Protein AF-A0A653K3G2-F1 (afdb_monomer_lite)

pLDDT: mean 78.91, std 15.38, range [35.84, 94.38]

Sequence (139 aa):
MNIENTFKANAKQSLLTKIVELQSQIANGWGECIIPESSLDYSIKTIRTLLEEYVRLGLFSQEEMDEYWIFVNQSRRILRTRHAVEKLAQEVEKNKTNISESLKSASQDVINLVSQFRYPTEKLLKVKDKEAKADAEES

Organism: NCBI:txid1776741

Structure (mmCIF, N/CA/C/O backbone):
data_AF-A0A653K3G2-F1
#
_entry.id   AF-A0A653K3G2-F1
#
loop_
_atom_site.group_PDB
_atom_site.id
_atom_site.type_symbol
_atom_site.label_atom_id
_atom_site.label_alt_id
_atom_site.label_comp_id
_atom_site.label_asym_id
_atom_site.label_entity_id
_atom_site.label_seq_id
_atom_site.pdbx_PDB_ins_code
_atom_site.Cartn_x
_atom_site.Cartn_y
_atom_site.Cartn_z
_atom_site.occupancy
_atom_site.B_iso_or_equiv
_atom_site.auth_seq_id
_atom_site.auth_comp_id
_atom_site.auth_asym_id
_atom_site.auth_atom_id
_atom_site.pdbx_PDB_model_num
ATOM 1 N N . MET A 1 1 ? 24.674 -4.356 -26.078 1.00 55.34 1 MET A N 1
ATOM 2 C CA . MET A 1 1 ? 23.445 -4.018 -25.320 1.00 55.34 1 MET A CA 1
ATOM 3 C C . MET A 1 1 ? 23.234 -2.510 -25.429 1.00 55.34 1 MET A C 1
ATOM 5 O O . MET A 1 1 ? 24.181 -1.783 -25.165 1.00 55.34 1 MET A O 1
ATOM 9 N N . ASN A 1 2 ? 22.078 -2.045 -25.914 1.00 79.31 2 ASN A N 1
ATOM 10 C CA . ASN A 1 2 ? 21.811 -0.618 -26.157 1.00 79.31 2 ASN A CA 1
ATOM 11 C C . ASN A 1 2 ? 21.713 0.149 -24.816 1.00 79.31 2 ASN A C 1
ATOM 13 O O . ASN A 1 2 ? 21.056 -0.341 -23.898 1.00 79.31 2 ASN A O 1
ATOM 17 N N . ILE A 1 3 ? 22.364 1.312 -24.686 1.00 76.56 3 ILE A N 1
ATOM 18 C CA . ILE A 1 3 ? 22.436 2.108 -23.437 1.00 76.56 3 ILE A CA 1
ATOM 19 C C . ILE A 1 3 ? 21.031 2.440 -22.911 1.00 76.56 3 ILE A C 1
ATOM 21 O O . ILE A 1 3 ? 20.778 2.345 -21.709 1.00 76.56 3 ILE A O 1
ATOM 25 N N . GLU A 1 4 ? 20.102 2.745 -23.817 1.00 78.00 4 GLU A N 1
ATOM 26 C CA . GLU A 1 4 ? 18.698 3.018 -23.499 1.00 78.00 4 GLU A CA 1
ATOM 27 C C . GLU A 1 4 ? 18.003 1.814 -22.838 1.00 78.00 4 GLU A C 1
ATOM 29 O O . GLU A 1 4 ? 17.298 1.964 -21.839 1.00 78.00 4 GLU A O 1
ATOM 34 N N . ASN A 1 5 ? 18.269 0.600 -23.328 1.00 82.06 5 ASN A N 1
ATOM 35 C CA . ASN A 1 5 ? 17.695 -0.627 -22.769 1.00 82.06 5 ASN A CA 1
ATOM 36 C C . ASN A 1 5 ? 18.245 -0.911 -21.365 1.00 82.06 5 ASN A C 1
ATOM 38 O O . ASN A 1 5 ? 17.503 -1.346 -20.486 1.00 82.06 5 ASN A O 1
ATOM 42 N N . THR A 1 6 ? 19.528 -0.624 -21.128 1.00 86.75 6 THR A N 1
ATOM 43 C CA . THR A 1 6 ? 20.145 -0.754 -19.800 1.00 86.75 6 THR A CA 1
ATOM 44 C C . THR A 1 6 ? 19.564 0.259 -18.810 1.00 86.75 6 THR A C 1
ATOM 46 O O . THR A 1 6 ? 19.282 -0.095 -17.664 1.00 86.75 6 THR A O 1
ATOM 49 N N . PHE A 1 7 ? 19.340 1.504 -19.241 1.00 87.81 7 PHE A N 1
ATOM 50 C CA . PHE A 1 7 ? 18.700 2.526 -18.411 1.00 87.81 7 PHE A CA 1
ATOM 51 C C . PHE A 1 7 ? 17.271 2.126 -18.026 1.00 87.81 7 PHE A C 1
ATOM 53 O O . PHE A 1 7 ? 16.946 2.105 -16.837 1.00 87.81 7 PHE A O 1
ATOM 60 N N . LYS A 1 8 ? 16.444 1.735 -19.006 1.00 88.75 8 LYS A N 1
ATOM 61 C CA . LYS A 1 8 ? 15.062 1.286 -18.774 1.00 88.75 8 LYS A CA 1
ATOM 62 C C . LYS A 1 8 ? 15.010 0.087 -17.822 1.00 88.75 8 LYS A C 1
ATOM 64 O O . LYS A 1 8 ? 14.228 0.090 -16.874 1.00 88.75 8 LYS A O 1
ATOM 69 N N . ALA A 1 9 ? 15.893 -0.897 -17.995 1.00 87.19 9 ALA A N 1
ATOM 70 C CA . ALA A 1 9 ? 15.978 -2.041 -17.087 1.00 87.19 9 ALA A CA 1
ATOM 71 C C . ALA A 1 9 ? 16.311 -1.622 -15.641 1.00 87.19 9 ALA A C 1
ATOM 73 O O . ALA A 1 9 ? 15.658 -2.072 -14.699 1.00 87.19 9 ALA A O 1
ATOM 74 N N . ASN A 1 10 ? 17.279 -0.721 -15.453 1.00 88.69 10 ASN A N 1
ATOM 75 C CA . ASN A 1 10 ? 17.654 -0.228 -14.125 1.00 88.69 10 ASN A CA 1
ATOM 76 C C . ASN A 1 10 ? 16.545 0.611 -13.472 1.00 88.69 10 ASN A C 1
ATOM 78 O O . ASN A 1 10 ? 16.304 0.472 -12.273 1.00 88.69 10 ASN A O 1
ATOM 82 N N . ALA A 1 11 ? 15.852 1.454 -14.242 1.00 88.44 11 ALA A N 1
ATOM 83 C CA . ALA A 1 11 ? 14.728 2.249 -13.751 1.00 88.44 11 ALA A CA 1
ATOM 84 C C . ALA A 1 11 ? 13.567 1.354 -13.288 1.00 88.44 11 ALA A C 1
ATOM 86 O O . ALA A 1 11 ? 13.054 1.527 -12.181 1.00 88.44 11 ALA A O 1
ATOM 87 N N . LYS A 1 12 ? 13.221 0.336 -14.086 1.00 87.69 12 LYS A N 1
ATOM 88 C CA . LYS A 1 12 ? 12.187 -0.652 -13.752 1.00 87.69 12 LYS A CA 1
ATOM 89 C C . LYS A 1 12 ? 12.548 -1.457 -12.499 1.00 87.69 12 LYS A C 1
ATOM 91 O O . LYS A 1 12 ? 11.710 -1.639 -11.619 1.00 87.69 12 LYS A O 1
ATOM 96 N N . GLN A 1 13 ? 13.811 -1.870 -12.377 1.00 87.38 13 GLN A N 1
ATOM 97 C CA . GLN A 1 13 ? 14.307 -2.567 -11.191 1.00 87.38 13 GLN A CA 1
ATOM 98 C C . GLN A 1 13 ? 14.244 -1.686 -9.937 1.00 87.38 13 GLN A C 1
ATOM 100 O O . GLN A 1 13 ? 13.756 -2.129 -8.904 1.00 87.38 13 GLN A O 1
ATOM 105 N N . SER A 1 14 ? 14.699 -0.433 -10.028 1.00 90.00 14 SER A N 1
ATOM 106 C CA . SER A 1 14 ? 14.663 0.528 -8.917 1.00 90.00 14 SER A CA 1
ATOM 107 C C . SER A 1 14 ? 13.235 0.766 -8.418 1.00 90.00 14 SER A C 1
ATOM 109 O O . SER A 1 14 ? 12.974 0.761 -7.214 1.00 90.00 14 SER A O 1
ATOM 111 N N . LEU A 1 15 ? 12.287 0.912 -9.347 1.00 90.50 15 LEU A N 1
ATOM 112 C CA . LEU A 1 15 ? 10.871 1.066 -9.038 1.00 90.50 15 LEU A CA 1
ATOM 113 C C . LEU A 1 15 ? 10.296 -0.178 -8.345 1.00 90.50 15 LEU A C 1
ATOM 115 O O . LEU A 1 15 ? 9.614 -0.049 -7.327 1.00 90.50 15 LEU A O 1
ATOM 119 N N . LEU A 1 16 ? 10.611 -1.375 -8.852 1.00 88.69 16 LEU A N 1
ATOM 120 C CA . LEU A 1 16 ? 10.199 -2.634 -8.235 1.00 88.69 16 LEU A CA 1
ATOM 121 C C . LEU A 1 16 ? 10.751 -2.762 -6.810 1.00 88.69 16 LEU A C 1
ATOM 123 O O . LEU A 1 16 ? 9.990 -3.082 -5.902 1.00 88.69 16 LEU A O 1
ATOM 127 N N . THR A 1 17 ? 12.031 -2.451 -6.589 1.00 88.94 17 THR A N 1
ATOM 128 C CA . THR A 1 17 ? 12.642 -2.469 -5.251 1.00 88.94 17 THR A CA 1
ATOM 129 C C . THR A 1 17 ? 11.893 -1.559 -4.282 1.00 88.94 17 THR A C 1
ATOM 131 O O . THR A 1 17 ? 11.497 -2.012 -3.211 1.00 88.94 17 THR A O 1
ATOM 134 N N . LYS A 1 18 ? 11.600 -0.313 -4.679 1.00 90.94 18 LYS A N 1
ATOM 135 C CA . LYS A 1 18 ? 10.833 0.629 -3.844 1.00 90.94 18 LYS A CA 1
ATOM 136 C C . LYS A 1 18 ? 9.435 0.109 -3.504 1.00 90.94 18 LYS A C 1
ATOM 138 O O . LYS A 1 18 ? 8.945 0.320 -2.396 1.00 90.94 18 LYS A O 1
ATOM 143 N N . ILE A 1 19 ? 8.779 -0.562 -4.450 1.00 89.94 19 ILE A N 1
ATOM 144 C CA . ILE A 1 19 ? 7.456 -1.158 -4.231 1.00 89.94 19 ILE A CA 1
ATOM 145 C C . ILE A 1 19 ? 7.543 -2.334 -3.257 1.00 89.94 19 ILE A C 1
ATOM 147 O O . ILE A 1 19 ? 6.719 -2.416 -2.351 1.00 89.94 19 ILE A O 1
ATOM 151 N N . VAL A 1 20 ? 8.546 -3.202 -3.389 1.00 87.50 20 VAL A N 1
ATOM 152 C CA . VAL A 1 20 ? 8.769 -4.327 -2.466 1.00 87.50 20 VAL A CA 1
ATOM 153 C C . VAL A 1 20 ? 9.056 -3.834 -1.049 1.00 87.50 20 VAL A C 1
ATOM 155 O O . VAL A 1 20 ? 8.464 -4.335 -0.092 1.00 87.50 20 VAL A O 1
ATOM 158 N N . GLU A 1 21 ? 9.904 -2.816 -0.902 1.00 87.12 21 GLU A N 1
ATOM 159 C CA . GLU A 1 21 ? 10.183 -2.177 0.389 1.00 87.12 21 GLU A CA 1
ATOM 160 C C . GLU A 1 21 ? 8.901 -1.628 1.026 1.00 87.12 21 GLU A C 1
ATOM 162 O O . GLU A 1 21 ? 8.615 -1.919 2.189 1.00 87.12 21 GLU A O 1
ATOM 167 N N . LEU A 1 22 ? 8.084 -0.907 0.250 1.00 87.50 22 LEU A N 1
ATOM 168 C CA . LEU A 1 22 ? 6.791 -0.401 0.706 1.00 87.50 22 LEU A CA 1
ATOM 169 C C . LEU A 1 22 ? 5.853 -1.537 1.145 1.00 87.50 22 LEU A C 1
ATOM 171 O O . LEU A 1 22 ? 5.233 -1.450 2.205 1.00 87.50 22 LEU A O 1
ATOM 175 N N . GLN A 1 23 ? 5.737 -2.604 0.350 1.00 85.25 23 GLN A N 1
ATOM 176 C CA . GLN A 1 23 ? 4.878 -3.742 0.682 1.00 85.25 23 GLN A CA 1
ATOM 177 C C . GLN A 1 23 ? 5.342 -4.444 1.965 1.00 85.25 23 GLN A C 1
ATOM 179 O O . GLN A 1 23 ? 4.510 -4.771 2.809 1.00 85.25 23 GLN A O 1
ATOM 184 N N . SER A 1 24 ? 6.654 -4.619 2.149 1.00 82.25 24 SER A N 1
ATOM 185 C CA . SER A 1 24 ? 7.245 -5.195 3.364 1.00 82.25 24 SER A CA 1
ATOM 186 C C . SER A 1 24 ? 6.954 -4.339 4.603 1.00 82.25 24 SER A C 1
ATOM 188 O O . SER A 1 24 ? 6.497 -4.851 5.628 1.00 82.25 24 SER A O 1
ATOM 190 N N . GLN A 1 25 ? 7.123 -3.017 4.498 1.00 80.44 25 GLN A N 1
ATOM 191 C CA . GLN A 1 25 ? 6.811 -2.082 5.585 1.00 80.44 25 GLN A CA 1
ATOM 192 C C . GLN A 1 25 ? 5.324 -2.113 5.971 1.00 80.44 25 GLN A C 1
ATOM 194 O O . GLN A 1 25 ? 4.988 -2.060 7.153 1.00 80.44 25 GLN A O 1
ATOM 199 N N . ILE A 1 26 ? 4.428 -2.243 4.988 1.00 79.75 26 ILE A N 1
ATOM 200 C CA . ILE A 1 26 ? 2.985 -2.365 5.227 1.00 79.75 26 ILE A CA 1
ATOM 201 C C . ILE A 1 26 ? 2.629 -3.732 5.835 1.00 79.75 26 ILE A C 1
ATOM 203 O O . ILE A 1 26 ? 1.798 -3.795 6.741 1.00 79.75 26 ILE A O 1
ATOM 207 N N . ALA A 1 27 ? 3.247 -4.823 5.370 1.00 77.00 27 ALA A N 1
ATOM 208 C CA . ALA A 1 27 ? 2.968 -6.186 5.834 1.00 77.00 27 ALA A CA 1
ATOM 209 C C . ALA A 1 27 ? 3.326 -6.397 7.314 1.00 77.00 27 ALA A C 1
ATOM 211 O O . ALA A 1 27 ? 2.559 -7.011 8.058 1.00 77.00 27 ALA A O 1
ATOM 212 N N . ASN A 1 28 ? 4.454 -5.834 7.750 1.00 72.06 28 ASN A N 1
ATOM 213 C CA . ASN A 1 28 ? 4.952 -5.949 9.124 1.00 72.06 28 ASN A CA 1
ATOM 214 C C . ASN A 1 28 ? 4.289 -4.948 10.096 1.00 72.06 28 ASN A C 1
AT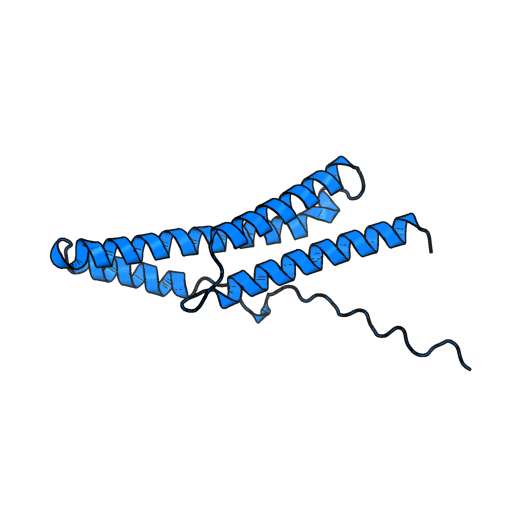OM 216 O O . ASN A 1 28 ? 4.642 -4.885 11.268 1.00 72.06 28 ASN A O 1
ATOM 220 N N . GLY A 1 29 ? 3.337 -4.138 9.621 1.00 59.59 29 GLY A N 1
ATOM 221 C CA . GLY A 1 29 ? 2.913 -2.910 10.290 1.00 59.59 29 GLY A CA 1
ATOM 222 C C . GLY A 1 29 ? 1.815 -3.002 11.359 1.00 59.59 29 GLY A C 1
ATOM 223 O O . GLY A 1 29 ? 1.403 -1.965 11.864 1.00 59.59 29 GLY A O 1
ATOM 224 N N . TRP A 1 30 ? 1.292 -4.167 11.731 1.00 56.81 30 TRP A N 1
ATOM 225 C CA . TRP A 1 30 ? 0.193 -4.230 12.708 1.00 56.81 30 TRP A CA 1
ATOM 226 C C . TRP A 1 30 ? 0.711 -4.471 14.130 1.00 56.81 30 TRP A C 1
ATOM 228 O O . TRP A 1 30 ? 1.229 -5.545 14.421 1.00 56.81 30 TRP A O 1
ATOM 238 N N . GLY A 1 31 ? 0.539 -3.482 15.012 1.00 50.12 31 GLY A N 1
ATOM 239 C CA . GLY A 1 31 ? 0.796 -3.591 16.457 1.00 50.12 31 GLY A CA 1
ATOM 240 C C . GLY A 1 31 ? 2.201 -3.188 16.922 1.00 50.12 31 GLY A C 1
ATOM 241 O O . GLY A 1 31 ? 2.328 -2.656 18.018 1.00 50.12 31 GLY A O 1
ATOM 242 N N . GLU A 1 32 ? 3.233 -3.346 16.086 1.00 45.81 32 GLU A N 1
ATOM 243 C CA . GLU A 1 32 ? 4.638 -3.041 16.449 1.00 45.81 32 GLU A CA 1
ATOM 244 C C . GLU A 1 32 ? 5.286 -1.953 15.571 1.00 45.81 32 GLU A C 1
ATOM 246 O O . GLU A 1 32 ? 6.480 -1.672 15.663 1.00 45.81 32 GLU A O 1
ATOM 251 N N . CYS A 1 33 ? 4.518 -1.329 14.677 1.00 48.53 33 CYS A N 1
ATOM 252 C CA . CYS A 1 33 ? 5.076 -0.461 13.646 1.00 48.53 33 CYS A CA 1
ATOM 253 C C . CYS A 1 33 ? 5.531 0.893 14.206 1.00 48.53 33 CYS A C 1
ATOM 255 O O . CYS A 1 33 ? 4.731 1.803 14.407 1.00 48.53 33 CYS A O 1
ATOM 257 N N . ILE A 1 34 ? 6.847 1.027 14.370 1.00 54.19 34 ILE A N 1
ATOM 258 C CA . ILE A 1 34 ? 7.564 2.271 14.691 1.00 54.19 34 ILE A CA 1
ATOM 259 C C . ILE A 1 34 ? 7.499 3.283 13.521 1.00 54.19 34 ILE A C 1
ATOM 261 O O . ILE A 1 34 ? 7.831 4.454 13.693 1.00 54.19 34 ILE A O 1
ATOM 265 N N . ILE A 1 35 ? 7.066 2.867 12.321 1.00 59.69 35 ILE A N 1
ATOM 266 C CA . ILE A 1 35 ? 7.048 3.722 11.126 1.00 59.69 35 ILE A CA 1
ATOM 267 C C . ILE A 1 35 ? 5.777 4.592 11.116 1.00 59.69 35 ILE A C 1
ATOM 269 O O . ILE A 1 35 ? 4.671 4.048 11.043 1.00 59.69 35 ILE A O 1
ATOM 273 N N . PRO A 1 36 ? 5.907 5.933 11.129 1.00 66.94 36 PRO A N 1
ATOM 274 C CA . PRO A 1 36 ? 4.760 6.833 11.071 1.00 66.94 36 PRO A CA 1
ATOM 275 C C . PRO A 1 36 ? 3.966 6.685 9.767 1.00 66.94 36 PRO A C 1
ATOM 277 O O . PRO A 1 36 ? 4.551 6.563 8.689 1.00 66.94 36 PRO A O 1
ATOM 280 N N . GLU A 1 37 ? 2.636 6.807 9.836 1.00 69.50 37 GLU A N 1
ATOM 281 C CA . GLU A 1 37 ? 1.744 6.824 8.661 1.00 69.50 37 GLU A CA 1
ATOM 282 C C . GLU A 1 37 ? 2.216 7.827 7.597 1.00 69.50 37 GLU A C 1
ATOM 284 O O . GLU A 1 37 ? 2.257 7.511 6.409 1.00 69.50 37 GLU A O 1
ATOM 289 N N . SER A 1 38 ? 2.633 9.022 8.029 1.00 75.94 38 SER A N 1
ATOM 290 C CA . SER A 1 38 ? 3.134 10.082 7.149 1.00 75.94 38 SER A CA 1
ATOM 291 C C . SER A 1 38 ? 4.339 9.643 6.315 1.00 75.94 38 SER A C 1
ATOM 293 O O . SER A 1 38 ? 4.485 10.088 5.177 1.00 75.94 38 SER A O 1
ATOM 295 N N . SER A 1 39 ? 5.172 8.741 6.842 1.00 80.81 39 SER A N 1
ATOM 296 C CA . SER A 1 39 ? 6.314 8.171 6.127 1.00 80.81 39 SER A CA 1
ATOM 297 C C . SER A 1 39 ? 5.862 7.199 5.033 1.00 80.81 39 SER A C 1
ATOM 299 O O . SER A 1 39 ? 6.344 7.278 3.904 1.00 80.81 39 SER A O 1
ATOM 301 N N . LEU A 1 40 ? 4.878 6.339 5.315 1.00 84.12 40 LEU A N 1
ATOM 302 C CA . LEU A 1 40 ? 4.340 5.396 4.327 1.00 84.12 40 LEU A CA 1
ATOM 303 C C . LEU A 1 40 ? 3.517 6.104 3.240 1.00 84.12 40 LEU A C 1
ATOM 305 O O . LEU A 1 40 ? 3.639 5.769 2.061 1.00 84.12 40 LEU A O 1
ATOM 309 N N . ASP A 1 41 ? 2.728 7.117 3.607 1.00 85.69 41 ASP A N 1
ATOM 310 C CA . ASP A 1 41 ? 2.002 7.959 2.648 1.00 85.69 41 ASP A CA 1
ATOM 311 C C . ASP A 1 41 ? 2.972 8.740 1.745 1.00 85.69 41 ASP A C 1
ATOM 313 O O . ASP A 1 41 ? 2.757 8.828 0.533 1.00 85.69 41 ASP A O 1
ATOM 317 N N . TYR A 1 42 ? 4.088 9.233 2.297 1.00 88.62 42 TYR A N 1
ATOM 318 C CA . TYR A 1 42 ? 5.162 9.846 1.514 1.00 88.62 42 TYR A 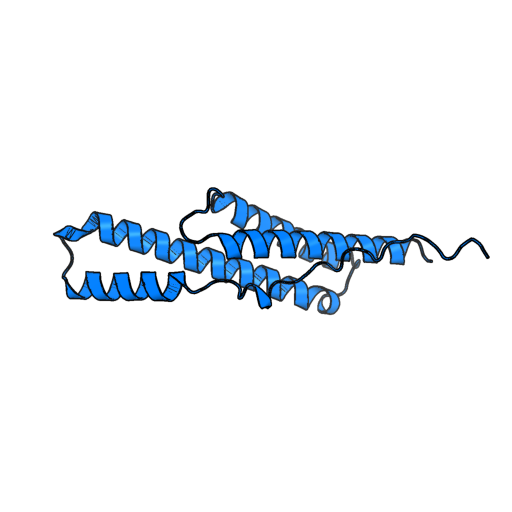CA 1
ATOM 319 C C . TYR A 1 42 ? 5.804 8.859 0.525 1.00 88.62 42 TYR A C 1
ATOM 321 O O . TYR A 1 42 ? 5.970 9.197 -0.650 1.00 88.62 42 TYR A O 1
ATOM 329 N N . SER A 1 43 ? 6.111 7.630 0.952 1.00 89.69 43 SER A N 1
ATOM 330 C CA . SER A 1 43 ? 6.649 6.580 0.073 1.00 89.69 43 SER A CA 1
ATOM 331 C C . SER A 1 43 ? 5.686 6.239 -1.069 1.00 89.69 43 SER A C 1
ATOM 333 O O . SER A 1 43 ? 6.097 6.191 -2.228 1.00 89.69 43 SER A O 1
ATOM 335 N N . ILE A 1 44 ? 4.387 6.093 -0.779 1.00 91.31 44 ILE A N 1
ATOM 336 C CA . ILE A 1 44 ? 3.341 5.876 -1.794 1.00 91.31 44 ILE A CA 1
ATOM 337 C C . ILE A 1 44 ? 3.301 7.031 -2.798 1.00 91.31 44 ILE A C 1
ATOM 339 O O . ILE A 1 44 ? 3.287 6.789 -4.006 1.00 91.31 44 ILE A O 1
ATOM 343 N N . LYS A 1 45 ? 3.288 8.282 -2.317 1.00 93.00 45 LYS A N 1
ATOM 344 C CA . LYS A 1 45 ? 3.291 9.477 -3.177 1.00 93.00 45 LYS A CA 1
ATOM 345 C C . LYS A 1 45 ? 4.529 9.526 -4.062 1.00 93.00 45 LYS A C 1
ATOM 347 O O . LYS A 1 45 ? 4.402 9.759 -5.255 1.0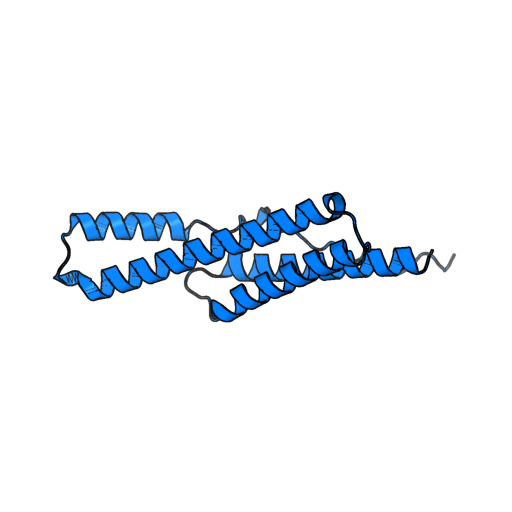0 93.00 45 LYS A O 1
ATOM 352 N N . THR A 1 46 ? 5.698 9.239 -3.500 1.00 93.50 46 THR A N 1
ATOM 353 C CA . THR A 1 46 ? 6.970 9.254 -4.231 1.00 93.50 46 THR A CA 1
ATOM 354 C C . THR A 1 46 ? 6.981 8.226 -5.361 1.00 93.50 46 THR A C 1
ATOM 356 O O . THR A 1 46 ? 7.310 8.562 -6.496 1.00 93.50 46 THR A O 1
ATOM 359 N N . ILE A 1 47 ? 6.578 6.982 -5.083 1.00 93.75 47 ILE A N 1
ATOM 360 C CA . ILE A 1 47 ? 6.508 5.921 -6.101 1.00 93.75 47 ILE A CA 1
ATOM 361 C C . ILE A 1 47 ? 5.480 6.281 -7.179 1.00 93.75 47 ILE A C 1
ATOM 363 O O . ILE A 1 47 ? 5.743 6.116 -8.367 1.00 93.75 47 ILE A O 1
ATOM 367 N N . ARG A 1 48 ? 4.328 6.822 -6.774 1.00 94.12 48 ARG A N 1
ATOM 368 C CA . ARG A 1 48 ? 3.296 7.302 -7.692 1.00 94.12 48 ARG A CA 1
ATOM 369 C C . ARG A 1 48 ? 3.815 8.400 -8.626 1.00 94.12 48 ARG A C 1
ATOM 371 O O . ARG A 1 48 ? 3.617 8.297 -9.829 1.00 94.12 48 ARG A O 1
ATOM 378 N N . THR A 1 49 ? 4.494 9.413 -8.095 1.00 94.38 49 THR A N 1
ATOM 379 C CA . THR A 1 49 ? 5.079 10.483 -8.912 1.00 94.38 49 THR A CA 1
ATOM 380 C C . THR A 1 49 ? 6.120 9.933 -9.884 1.00 94.38 49 THR A C 1
ATOM 382 O O . THR A 1 49 ? 6.141 10.340 -11.038 1.00 94.38 49 THR A O 1
ATOM 385 N N . LEU A 1 50 ? 6.941 8.963 -9.465 1.00 93.50 50 LEU A N 1
ATOM 386 C CA . LEU A 1 50 ? 7.894 8.309 -10.366 1.00 93.50 50 LEU A CA 1
ATOM 387 C C . LEU A 1 50 ? 7.196 7.582 -11.521 1.00 93.50 50 LEU A C 1
ATOM 389 O O . LEU A 1 50 ? 7.629 7.720 -12.660 1.00 93.50 50 LEU A O 1
ATOM 393 N N . LEU A 1 51 ? 6.108 6.855 -11.249 1.00 93.56 51 LEU A N 1
ATOM 394 C CA . LEU A 1 51 ? 5.303 6.201 -12.286 1.00 93.56 51 LEU A CA 1
ATOM 395 C C . LEU A 1 51 ? 4.725 7.211 -13.286 1.00 93.56 51 LEU A C 1
ATOM 397 O O . LEU A 1 51 ? 4.828 7.005 -14.493 1.00 93.56 51 LEU A O 1
ATOM 401 N N . GLU A 1 52 ? 4.146 8.307 -12.788 1.00 93.88 52 GLU A N 1
ATOM 402 C CA . GLU A 1 52 ? 3.577 9.377 -13.623 1.00 93.88 52 GLU A CA 1
ATOM 403 C C . GLU A 1 52 ? 4.656 10.011 -14.509 1.00 93.88 52 GLU A C 1
ATOM 405 O O . GLU A 1 52 ? 4.461 10.158 -15.714 1.00 93.88 52 GLU A O 1
ATOM 410 N N . GLU A 1 53 ? 5.823 10.318 -13.942 1.00 93.31 53 GLU A N 1
ATOM 411 C CA . GLU A 1 53 ? 6.943 10.913 -14.672 1.00 93.31 53 GLU A CA 1
ATOM 412 C C . GLU A 1 53 ? 7.541 9.963 -15.716 1.00 93.31 53 GLU A C 1
ATOM 414 O O . GLU A 1 53 ? 7.862 10.382 -16.826 1.00 93.31 53 GLU A O 1
ATOM 419 N N . TYR A 1 54 ? 7.653 8.675 -15.402 1.00 93.25 54 TYR A N 1
ATOM 420 C CA . TYR A 1 54 ? 8.151 7.657 -16.325 1.00 93.25 54 TYR A CA 1
ATOM 421 C C . TYR A 1 54 ? 7.266 7.503 -17.564 1.00 93.25 54 TYR A C 1
ATOM 423 O O . TYR A 1 54 ? 7.787 7.424 -18.680 1.00 93.25 54 TYR A O 1
ATOM 431 N N . VAL A 1 55 ? 5.944 7.542 -17.388 1.00 92.88 55 VAL A N 1
ATOM 432 C CA . VAL A 1 55 ? 4.996 7.553 -18.509 1.00 92.88 55 VAL A CA 1
ATOM 433 C C . VAL A 1 55 ? 5.050 8.891 -19.253 1.00 92.88 55 VAL A C 1
ATOM 435 O O . VAL A 1 55 ? 5.142 8.913 -20.479 1.00 92.88 55 VAL A O 1
ATOM 438 N N . ARG A 1 56 ? 5.063 10.021 -18.531 1.00 94.06 56 ARG A N 1
ATOM 439 C CA . ARG A 1 56 ? 5.088 11.375 -19.115 1.00 94.06 56 ARG A CA 1
ATOM 440 C C . ARG A 1 56 ? 6.310 11.617 -20.002 1.00 94.06 56 ARG A C 1
ATOM 442 O O . ARG A 1 56 ? 6.202 12.295 -21.019 1.00 94.06 56 ARG A O 1
ATOM 449 N N . LEU A 1 57 ? 7.467 11.081 -19.617 1.00 91.75 57 LEU A N 1
ATOM 450 C CA . LEU A 1 57 ? 8.716 11.186 -20.374 1.00 91.75 57 LEU A CA 1
ATOM 451 C C . LEU A 1 57 ? 8.813 10.177 -21.532 1.00 91.75 57 LEU A C 1
ATOM 453 O O . LEU A 1 57 ? 9.825 10.160 -22.228 1.00 91.75 57 LEU A O 1
ATOM 457 N N . GLY A 1 58 ? 7.799 9.328 -21.736 1.00 88.31 58 GLY A N 1
ATOM 458 C CA . GLY A 1 58 ? 7.815 8.281 -22.761 1.00 88.31 58 GLY A CA 1
ATOM 459 C C . GLY A 1 58 ? 8.853 7.185 -22.499 1.00 88.31 58 GLY A C 1
ATOM 460 O O . GLY A 1 58 ? 9.248 6.477 -23.424 1.00 88.31 58 GLY A O 1
ATOM 461 N N . LEU A 1 59 ? 9.326 7.049 -21.253 1.00 88.88 59 LEU A N 1
ATOM 462 C CA . LEU A 1 59 ? 10.296 6.017 -20.880 1.00 88.88 59 LEU A CA 1
ATOM 463 C C . LEU A 1 59 ? 9.652 4.629 -20.865 1.00 88.88 59 LEU A C 1
ATOM 465 O O . LEU A 1 59 ? 10.320 3.654 -21.204 1.00 88.88 59 LEU A O 1
ATOM 469 N N . PHE A 1 60 ? 8.373 4.563 -20.499 1.00 91.81 60 PHE A N 1
ATOM 470 C CA . PHE A 1 60 ? 7.559 3.352 -20.508 1.00 91.81 60 PHE A CA 1
ATOM 471 C C . PHE A 1 60 ? 6.130 3.688 -20.936 1.00 91.81 60 PHE A C 1
ATOM 473 O O . PHE A 1 60 ? 5.655 4.802 -20.702 1.00 91.81 60 PHE A O 1
ATOM 480 N N . SER A 1 61 ? 5.437 2.730 -21.545 1.00 90.12 61 SER A N 1
ATOM 481 C CA . SER A 1 61 ? 4.010 2.855 -21.832 1.00 90.12 61 SER A CA 1
ATOM 482 C C . SER A 1 61 ? 3.174 2.753 -20.552 1.00 90.12 61 SER A C 1
ATOM 484 O O . SER A 1 61 ? 3.634 2.280 -19.509 1.00 90.12 61 SER A O 1
ATOM 486 N N . GLN A 1 62 ? 1.912 3.179 -20.634 1.00 88.19 62 GLN A N 1
ATOM 487 C CA . GLN A 1 62 ? 0.957 2.987 -19.542 1.00 88.19 62 GLN A CA 1
ATOM 488 C C . GLN A 1 62 ? 0.798 1.495 -19.204 1.00 88.19 62 GLN A C 1
ATOM 490 O O . GLN A 1 62 ? 0.884 1.120 -18.039 1.00 88.19 62 GLN A O 1
ATOM 495 N N . GLU A 1 63 ? 0.670 0.647 -20.227 1.00 89.62 63 GLU A N 1
ATOM 496 C CA . GLU A 1 63 ? 0.517 -0.807 -20.091 1.00 89.62 63 GLU A CA 1
ATOM 497 C C . GLU A 1 63 ? 1.722 -1.448 -19.387 1.00 89.62 63 GLU A C 1
ATOM 499 O O . GLU A 1 63 ? 1.561 -2.310 -18.526 1.00 89.62 63 GLU A O 1
ATOM 504 N N . GLU A 1 64 ? 2.943 -0.986 -19.685 1.00 86.00 64 GLU A N 1
ATOM 505 C CA . GLU A 1 64 ? 4.162 -1.454 -19.012 1.00 86.00 64 GLU A CA 1
ATOM 506 C C . GLU A 1 64 ? 4.201 -1.091 -17.520 1.00 86.00 64 GLU A C 1
ATOM 508 O O . GLU A 1 64 ? 4.940 -1.720 -16.754 1.00 86.00 64 GLU A O 1
ATOM 513 N N . MET A 1 65 ? 3.439 -0.071 -17.115 1.00 89.50 65 MET A N 1
ATOM 514 C CA . MET A 1 65 ? 3.401 0.454 -15.752 1.00 89.50 65 MET A CA 1
ATOM 515 C C . MET A 1 65 ? 2.179 -0.001 -14.940 1.00 89.50 65 MET A C 1
ATOM 517 O O . MET A 1 65 ? 2.175 0.161 -13.717 1.00 89.50 65 MET A O 1
ATOM 521 N N . ASP A 1 66 ? 1.158 -0.583 -15.570 1.00 87.88 66 ASP A N 1
ATOM 522 C CA . ASP A 1 66 ? -0.121 -0.915 -14.926 1.00 87.88 66 ASP A CA 1
ATOM 523 C C . ASP A 1 66 ? 0.026 -1.863 -13.728 1.00 87.88 66 ASP A C 1
ATOM 525 O O . ASP A 1 66 ? -0.632 -1.681 -12.701 1.00 87.88 66 ASP A O 1
ATOM 529 N N . GLU A 1 67 ? 0.936 -2.834 -13.801 1.00 85.00 67 GLU A N 1
ATOM 530 C CA . GLU A 1 67 ? 1.185 -3.755 -12.687 1.00 85.00 67 GLU A CA 1
ATOM 531 C C . GLU A 1 67 ? 1.713 -3.009 -11.446 1.00 85.00 67 GLU A C 1
ATOM 533 O O . GLU A 1 67 ? 1.219 -3.188 -10.329 1.00 85.00 67 GLU A O 1
ATOM 538 N N . TYR A 1 68 ? 2.651 -2.077 -11.642 1.00 89.12 68 TYR A N 1
ATOM 539 C CA . TYR A 1 68 ? 3.176 -1.232 -10.569 1.00 89.12 68 TYR A CA 1
ATOM 540 C C . TYR A 1 68 ? 2.098 -0.319 -9.982 1.00 89.12 68 TYR A C 1
ATOM 542 O O . TYR A 1 68 ? 2.016 -0.156 -8.761 1.00 89.12 68 TYR A O 1
ATOM 550 N N . TRP A 1 69 ? 1.224 0.224 -10.832 1.00 88.81 69 TRP A N 1
ATOM 551 C CA . TRP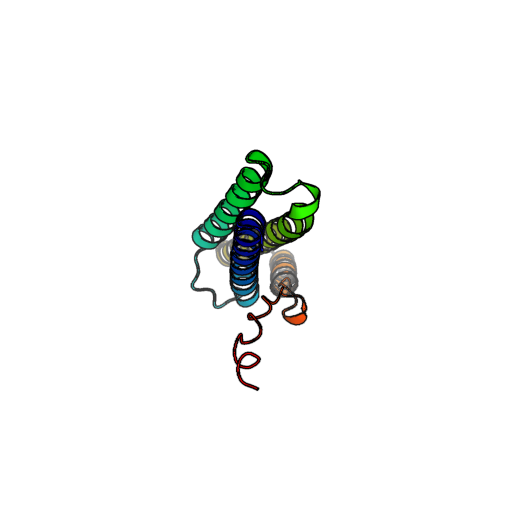 A 1 69 ? 0.067 1.002 -10.398 1.00 88.81 69 TRP A CA 1
ATOM 552 C C . TRP A 1 69 ? -0.879 0.199 -9.509 1.00 88.81 69 TRP A C 1
ATOM 554 O O . TRP A 1 69 ? -1.350 0.714 -8.487 1.00 88.81 69 TRP A O 1
ATOM 564 N N . ILE A 1 70 ? -1.144 -1.061 -9.859 1.00 88.19 70 ILE A N 1
ATOM 565 C CA . ILE A 1 70 ? -1.956 -1.969 -9.044 1.00 88.19 70 ILE A CA 1
ATOM 566 C C . ILE A 1 70 ? -1.324 -2.135 -7.659 1.00 88.19 70 ILE A C 1
ATOM 568 O O . ILE A 1 70 ? -2.022 -1.951 -6.656 1.00 88.19 70 ILE A O 1
ATOM 572 N N . PHE A 1 71 ? -0.015 -2.390 -7.575 1.00 88.38 71 PHE A N 1
ATOM 573 C CA . PHE A 1 71 ? 0.664 -2.568 -6.289 1.00 88.38 71 PHE A CA 1
ATOM 574 C C . PHE A 1 71 ? 0.617 -1.316 -5.413 1.00 88.38 71 PHE A C 1
ATOM 576 O O . PHE A 1 71 ? 0.254 -1.406 -4.241 1.00 88.38 71 PHE A O 1
ATOM 583 N N . VAL A 1 72 ? 0.903 -0.139 -5.975 1.00 88.56 72 VAL A N 1
ATOM 584 C CA . VAL A 1 72 ? 0.852 1.133 -5.234 1.00 88.56 72 VAL A CA 1
ATOM 585 C C . VAL A 1 72 ? -0.564 1.426 -4.728 1.00 88.56 72 VAL A C 1
ATOM 587 O O . VAL A 1 72 ? -0.753 1.859 -3.587 1.00 88.56 72 VAL A O 1
ATOM 590 N N . ASN A 1 73 ? -1.584 1.156 -5.546 1.00 88.31 73 ASN A N 1
ATOM 591 C CA . ASN A 1 73 ? -2.979 1.348 -5.154 1.00 88.31 73 ASN A CA 1
ATOM 592 C C . ASN A 1 73 ? -3.415 0.373 -4.053 1.00 88.31 73 ASN A C 1
ATOM 594 O O . ASN A 1 73 ? -4.142 0.775 -3.140 1.00 88.31 73 ASN A O 1
ATOM 598 N N . GLN A 1 74 ? -2.963 -0.881 -4.106 1.00 86.50 74 GLN A N 1
ATOM 599 C CA . GLN A 1 74 ? -3.181 -1.851 -3.032 1.00 86.50 74 GLN A CA 1
ATOM 600 C C . GLN A 1 74 ? -2.514 -1.390 -1.730 1.00 86.50 74 GLN A C 1
ATOM 602 O O . GLN A 1 74 ? -3.191 -1.348 -0.701 1.00 86.50 74 GLN A O 1
ATOM 607 N N . SER A 1 75 ? -1.255 -0.938 -1.789 1.00 86.81 75 SER A N 1
ATOM 608 C CA . SER A 1 75 ? -0.510 -0.428 -0.630 1.00 86.81 75 SER A CA 1
ATOM 609 C C . SER A 1 75 ? -1.271 0.707 0.046 1.00 86.81 75 SER A C 1
ATOM 611 O O . SER A 1 75 ? -1.497 0.703 1.256 1.00 86.81 75 SER A O 1
ATOM 613 N N . ARG A 1 76 ? -1.763 1.656 -0.756 1.00 87.88 76 ARG A N 1
ATOM 614 C CA . ARG A 1 76 ? -2.558 2.787 -0.272 1.00 87.88 76 ARG A CA 1
ATOM 615 C C . ARG A 1 76 ? -3.868 2.361 0.382 1.00 87.88 76 ARG A C 1
ATOM 617 O O . ARG A 1 76 ? -4.263 2.956 1.383 1.00 87.88 76 ARG A O 1
ATOM 624 N N . ARG A 1 77 ? -4.570 1.376 -0.186 1.00 86.25 77 ARG A N 1
ATOM 625 C CA . ARG A 1 77 ? -5.824 0.865 0.389 1.00 86.25 77 ARG A CA 1
ATOM 626 C C . ARG A 1 77 ? -5.573 0.228 1.751 1.00 86.25 77 ARG A C 1
ATOM 628 O O . ARG A 1 77 ? -6.246 0.605 2.701 1.00 86.25 77 ARG A O 1
ATOM 635 N N . ILE A 1 78 ? -4.574 -0.649 1.853 1.00 84.12 78 ILE A N 1
ATOM 636 C CA . ILE A 1 78 ? -4.218 -1.309 3.116 1.00 84.12 78 ILE A CA 1
ATOM 637 C C . ILE A 1 78 ? -3.838 -0.267 4.177 1.00 84.12 78 ILE A C 1
ATOM 639 O O . ILE A 1 78 ? -4.371 -0.311 5.284 1.00 84.12 78 ILE A O 1
ATOM 643 N N . LEU A 1 79 ? -2.999 0.717 3.829 1.00 83.31 79 LEU A N 1
ATOM 644 C CA . LEU A 1 79 ? -2.587 1.777 4.756 1.00 83.31 79 LEU A CA 1
ATOM 645 C C . LEU A 1 79 ? -3.780 2.589 5.287 1.00 83.31 79 LEU A C 1
ATOM 647 O O . LEU A 1 79 ? -3.894 2.822 6.487 1.00 83.31 79 LEU A O 1
ATOM 651 N N . ARG A 1 80 ? -4.704 2.992 4.407 1.00 84.06 80 ARG A N 1
ATOM 652 C CA . ARG A 1 80 ? -5.904 3.752 4.803 1.00 84.06 80 ARG A CA 1
ATOM 653 C C . ARG A 1 80 ? -6.843 2.947 5.687 1.00 84.06 80 ARG A C 1
ATOM 655 O O . ARG A 1 80 ? -7.395 3.488 6.640 1.00 84.06 80 ARG A O 1
ATOM 662 N N . THR A 1 81 ? -7.034 1.675 5.355 1.00 84.19 81 THR A N 1
ATOM 663 C CA . THR A 1 81 ? -7.856 0.759 6.144 1.00 84.19 81 THR A CA 1
ATOM 664 C C . THR A 1 81 ? -7.270 0.578 7.542 1.00 84.19 81 THR A C 1
ATOM 666 O O . THR A 1 81 ? -8.008 0.674 8.518 1.00 84.19 81 THR A O 1
ATOM 669 N N . ARG A 1 82 ? -5.946 0.419 7.652 1.00 80.19 82 ARG A N 1
ATOM 670 C CA . ARG A 1 82 ? -5.243 0.384 8.939 1.00 80.19 82 ARG A CA 1
ATOM 671 C C . ARG A 1 82 ? -5.495 1.655 9.756 1.00 80.19 82 ARG A C 1
ATOM 673 O O . ARG A 1 82 ? -5.926 1.559 10.899 1.00 80.19 82 ARG A O 1
ATOM 680 N N . HIS A 1 83 ? -5.310 2.831 9.158 1.00 80.19 83 HIS A N 1
ATOM 681 C CA . HIS A 1 83 ? -5.530 4.109 9.848 1.00 80.19 83 HIS A CA 1
ATOM 682 C C . HIS A 1 83 ? -6.960 4.279 10.368 1.00 80.19 83 HIS A C 1
ATOM 684 O O . HIS A 1 83 ? -7.184 4.714 11.496 1.00 80.19 83 HIS A O 1
ATOM 690 N N . ALA A 1 84 ? -7.952 3.923 9.550 1.00 82.25 84 ALA A N 1
ATOM 691 C CA . ALA A 1 84 ? -9.352 3.997 9.954 1.00 82.25 84 ALA A CA 1
ATOM 692 C C . ALA A 1 84 ? -9.631 3.136 11.198 1.00 82.25 84 ALA A C 1
ATOM 694 O O . ALA A 1 84 ? -10.393 3.544 12.072 1.00 82.25 84 ALA A O 1
ATOM 695 N N . VAL A 1 85 ? -8.977 1.978 11.303 1.00 82.69 85 VAL A N 1
ATOM 696 C CA . VAL A 1 85 ? -9.119 1.068 12.443 1.00 82.69 85 VAL A CA 1
ATOM 697 C C . VAL A 1 85 ? -8.349 1.533 13.669 1.00 82.69 85 VAL A C 1
ATOM 699 O O . VAL A 1 85 ? -8.879 1.436 14.771 1.00 82.69 85 VAL A O 1
ATOM 702 N N . GLU A 1 86 ? -7.150 2.093 13.507 1.00 80.31 86 GLU A N 1
ATOM 703 C CA . GLU A 1 86 ? -6.416 2.717 14.616 1.00 80.31 86 GLU A CA 1
ATOM 704 C C . GLU A 1 86 ? -7.228 3.868 15.231 1.00 80.31 86 GLU A C 1
ATOM 706 O O . GLU A 1 86 ? -7.346 3.960 16.454 1.00 80.31 86 GLU A O 1
ATOM 711 N N . LYS A 1 87 ? -7.873 4.692 14.396 1.00 84.56 87 LYS A N 1
ATOM 712 C CA . LYS A 1 87 ? -8.806 5.732 14.857 1.00 84.56 87 LYS A CA 1
ATOM 713 C C . LYS A 1 87 ? -10.018 5.153 15.575 1.00 84.56 87 LYS A C 1
ATOM 715 O O . LYS A 1 87 ? -10.349 5.626 16.658 1.00 84.56 87 LYS A O 1
ATOM 720 N N . LEU A 1 88 ? -10.646 4.118 15.014 1.00 85.69 88 LEU A N 1
ATOM 721 C CA . LEU A 1 88 ? -11.776 3.444 15.657 1.00 85.69 88 LEU A CA 1
ATOM 722 C C . LEU A 1 88 ? -11.382 2.893 17.034 1.00 85.69 88 LEU A C 1
ATOM 724 O O . LEU A 1 88 ? -12.104 3.099 18.003 1.00 85.69 88 LEU A O 1
ATOM 728 N N . ALA A 1 89 ? -10.219 2.248 17.148 1.00 85.00 89 ALA A N 1
ATOM 729 C CA . ALA A 1 89 ? -9.714 1.729 18.416 1.00 85.00 89 ALA A CA 1
ATOM 730 C C . ALA A 1 89 ? -9.501 2.846 19.452 1.00 85.00 89 ALA A C 1
ATOM 732 O O . ALA A 1 89 ? -9.929 2.717 20.599 1.00 85.00 89 ALA A O 1
ATOM 733 N N . GLN A 1 90 ? -8.905 3.972 19.043 1.00 86.12 90 GLN A N 1
ATOM 734 C CA . GLN A 1 90 ? -8.738 5.147 19.905 1.00 86.12 90 GLN A CA 1
ATOM 735 C C . GLN A 1 90 ? -10.084 5.734 20.351 1.00 86.12 90 GLN A C 1
ATOM 737 O O . GLN A 1 90 ? -10.236 6.118 21.510 1.00 86.12 90 GLN A O 1
ATOM 742 N N . GLU A 1 91 ? -11.069 5.804 19.455 1.00 86.81 91 GLU A N 1
ATOM 743 C CA . GLU A 1 91 ? -12.407 6.313 19.765 1.00 86.81 91 GLU A CA 1
ATOM 744 C C . GLU A 1 91 ? -13.180 5.394 20.714 1.00 86.81 91 GLU A C 1
ATOM 746 O O . GLU A 1 91 ? -13.828 5.890 21.640 1.00 86.81 91 GLU A O 1
ATOM 751 N N . VAL A 1 92 ? -13.089 4.075 20.527 1.00 87.12 92 VAL A N 1
ATOM 752 C CA . VAL A 1 92 ? -13.683 3.076 21.427 1.00 87.12 92 VAL A CA 1
ATOM 753 C C . VAL A 1 92 ? -13.074 3.194 22.819 1.00 87.12 92 VAL A C 1
ATOM 755 O O . VAL A 1 92 ? -13.815 3.281 23.795 1.00 87.12 92 VAL A O 1
ATOM 758 N N . GLU A 1 93 ? -11.745 3.275 22.919 1.00 86.25 93 GLU A N 1
ATOM 759 C CA . GLU A 1 93 ? -11.054 3.411 24.204 1.00 86.25 93 GLU A CA 1
ATOM 760 C C . GLU A 1 93 ? -11.406 4.735 24.897 1.00 86.25 93 GLU A C 1
ATOM 762 O O . GLU A 1 93 ? -11.742 4.755 26.084 1.00 86.25 93 GLU A O 1
ATOM 767 N N . LYS A 1 94 ? -11.424 5.844 24.145 1.00 90.88 94 LYS A N 1
ATOM 768 C CA . LYS A 1 94 ? -11.799 7.171 24.653 1.00 90.88 94 LYS A CA 1
ATOM 769 C C . LYS A 1 94 ? -13.232 7.208 25.190 1.00 90.88 94 LYS A C 1
ATOM 771 O O . LYS A 1 94 ? -13.499 7.920 26.155 1.00 90.88 94 LYS A O 1
ATOM 776 N N . ASN A 1 95 ? -14.151 6.464 24.574 1.00 88.50 95 ASN A N 1
ATOM 777 C CA . ASN A 1 95 ? -15.573 6.479 24.916 1.00 88.50 95 ASN A CA 1
ATOM 778 C C . ASN A 1 95 ? -16.045 5.217 25.649 1.00 88.50 95 ASN A C 1
ATOM 780 O O . ASN A 1 95 ? -17.251 5.028 25.791 1.00 88.50 95 ASN A O 1
ATOM 784 N N . LYS A 1 96 ? -15.138 4.367 26.146 1.00 85.62 96 LYS A N 1
ATOM 785 C CA . LYS A 1 96 ? -15.454 3.037 26.700 1.00 85.62 96 LYS A CA 1
ATOM 786 C C . LYS A 1 96 ? -16.488 3.018 27.832 1.00 85.62 96 LYS A C 1
ATOM 788 O O . LYS A 1 96 ? -17.084 1.979 28.098 1.00 85.62 96 LYS A O 1
ATOM 793 N N . THR A 1 97 ? -16.722 4.139 28.509 1.00 88.62 97 THR A N 1
ATOM 794 C CA . THR A 1 97 ? -17.750 4.273 29.556 1.00 88.62 97 THR A CA 1
ATOM 795 C C . THR A 1 97 ? -19.099 4.768 29.032 1.00 88.62 97 THR A C 1
ATOM 797 O O . THR A 1 97 ? -20.101 4.624 29.721 1.00 88.62 97 THR A O 1
ATOM 800 N N . ASN A 1 98 ? -19.130 5.346 27.828 1.00 89.12 98 ASN A N 1
ATOM 801 C CA . ASN A 1 98 ? -20.260 6.104 27.280 1.00 89.12 98 ASN A CA 1
ATOM 802 C C . ASN A 1 98 ? -20.946 5.404 26.097 1.00 89.12 98 ASN A C 1
ATOM 804 O O . ASN A 1 98 ? -21.977 5.876 25.622 1.00 89.12 98 ASN A O 1
ATOM 808 N N . ILE A 1 99 ? -20.379 4.302 25.603 1.00 88.19 99 ILE A N 1
ATOM 809 C CA . ILE A 1 99 ? -20.954 3.496 24.522 1.00 88.19 99 ILE A CA 1
ATOM 810 C C . ILE A 1 99 ? -21.539 2.187 25.052 1.00 88.19 99 ILE A C 1
ATOM 812 O O . ILE A 1 99 ? -21.051 1.620 26.032 1.00 88.19 99 ILE A O 1
ATOM 816 N N . SER A 1 100 ? -22.590 1.704 24.389 1.00 91.12 100 SER A N 1
ATOM 817 C CA . SER A 1 100 ? -23.241 0.443 24.740 1.00 91.12 100 SER A CA 1
ATOM 818 C C . SER A 1 100 ? -22.311 -0.752 24.528 1.00 91.12 100 SER A C 1
ATOM 820 O O . SER A 1 100 ? -21.440 -0.743 23.656 1.00 91.12 100 SER A O 1
ATOM 822 N N . GLU A 1 101 ? -22.524 -1.816 25.301 1.00 88.56 101 GLU A N 1
ATOM 823 C CA . GLU A 1 101 ? -21.696 -3.025 25.232 1.00 88.56 101 GLU A CA 1
ATOM 824 C C . GLU A 1 101 ? -21.756 -3.696 23.849 1.00 88.56 101 GLU A C 1
ATOM 826 O O . GLU A 1 101 ? -20.741 -4.144 23.320 1.00 88.56 101 GLU A O 1
ATOM 831 N N . SER A 1 102 ? -22.922 -3.653 23.193 1.00 89.12 102 SER A N 1
ATOM 832 C CA . SER A 1 102 ? -23.089 -4.098 21.804 1.00 89.12 102 SER A CA 1
ATOM 833 C C . SER A 1 102 ? -22.192 -3.339 20.824 1.00 89.12 102 SER A C 1
ATOM 835 O O . SER A 1 102 ? -21.644 -3.939 19.904 1.00 89.12 102 SER A O 1
ATOM 837 N N . LEU A 1 103 ? -22.032 -2.022 21.009 1.00 88.06 103 LEU A N 1
ATOM 838 C CA . LEU A 1 103 ? -21.211 -1.203 20.118 1.00 88.06 103 LEU A CA 1
ATOM 839 C C . LEU A 1 103 ? -19.719 -1.451 20.362 1.00 88.06 103 LEU A C 1
ATOM 841 O O . LEU A 1 103 ? -18.950 -1.488 19.401 1.00 88.06 103 LEU A O 1
ATOM 845 N N . LYS A 1 104 ? -19.315 -1.679 21.620 1.00 87.06 104 LYS A N 1
ATOM 846 C CA . LYS A 1 104 ? -17.945 -2.104 21.952 1.00 87.06 104 LYS A CA 1
ATOM 847 C C . LYS A 1 104 ? -17.604 -3.424 21.281 1.00 87.06 104 LYS A C 1
ATOM 849 O O . LYS A 1 104 ? -16.584 -3.496 20.606 1.00 87.06 104 LYS A O 1
ATOM 854 N N . SER A 1 105 ? -18.477 -4.425 21.422 1.00 89.44 105 SER A N 1
ATOM 855 C CA . SER A 1 105 ? -18.277 -5.749 20.824 1.00 89.44 105 SER A CA 1
ATOM 856 C C . SER A 1 105 ? -18.150 -5.652 19.306 1.00 89.44 105 SER A C 1
ATOM 858 O O . SER A 1 105 ? -17.147 -6.088 18.756 1.00 89.44 105 SER A O 1
ATOM 860 N N . ALA A 1 106 ? -19.097 -4.987 18.634 1.00 88.25 106 ALA A N 1
ATOM 861 C CA . ALA A 1 106 ? -19.055 -4.828 17.181 1.00 88.25 106 ALA A CA 1
ATOM 862 C C . ALA A 1 106 ? -17.803 -4.068 16.703 1.00 88.25 106 ALA A C 1
ATOM 864 O O . ALA A 1 106 ? -17.199 -4.430 15.695 1.00 88.25 106 ALA A O 1
ATOM 865 N N . SER A 1 107 ? -17.381 -3.031 17.432 1.00 87.44 107 SER A N 1
ATOM 866 C CA . SER A 1 107 ? -16.161 -2.289 17.095 1.00 87.44 107 SER A CA 1
ATOM 867 C C . SER A 1 107 ? -14.910 -3.144 17.291 1.00 87.44 107 SER A C 1
ATOM 869 O O . SER A 1 107 ? -14.014 -3.106 16.451 1.00 87.44 107 SER A O 1
ATOM 871 N N . GLN A 1 108 ? -14.858 -3.953 18.353 1.00 85.25 108 GLN A N 1
ATOM 872 C CA . GLN A 1 108 ? -13.753 -4.877 18.596 1.00 85.25 108 GLN A CA 1
ATOM 873 C C . GLN A 1 108 ? -13.694 -5.983 17.536 1.00 85.25 108 GLN A C 1
ATOM 875 O O . GLN A 1 108 ? -12.603 -6.328 17.087 1.00 85.25 108 GLN A O 1
ATOM 880 N N . ASP A 1 109 ? -14.841 -6.483 17.073 1.00 87.44 109 ASP A N 1
ATOM 881 C CA . ASP A 1 109 ? -14.916 -7.450 15.974 1.00 87.44 109 ASP A CA 1
ATOM 882 C C . ASP A 1 109 ? -14.364 -6.859 14.672 1.00 87.44 109 ASP A C 1
ATOM 884 O O . ASP A 1 109 ? -13.552 -7.494 13.996 1.00 87.44 109 ASP A O 1
ATOM 888 N N . VAL A 1 110 ? -14.731 -5.613 14.347 1.00 85.69 110 VAL A N 1
ATOM 889 C CA . VAL A 1 110 ? -14.179 -4.888 13.190 1.00 85.69 110 VAL A CA 1
ATOM 890 C C . VAL A 1 110 ? -12.669 -4.697 13.333 1.00 85.69 110 VAL A C 1
ATOM 892 O O . VAL A 1 110 ? -11.931 -4.980 12.389 1.00 85.69 110 VAL A O 1
ATOM 895 N N . ILE A 1 111 ? -12.191 -4.264 14.504 1.00 82.94 111 ILE A N 1
ATOM 896 C CA . ILE A 1 111 ? -10.755 -4.103 14.773 1.00 82.94 111 ILE A CA 1
ATOM 897 C C . ILE A 1 111 ? -10.030 -5.436 14.566 1.00 82.94 111 ILE A C 1
ATOM 899 O O . ILE A 1 111 ? -9.040 -5.481 13.838 1.00 82.94 111 ILE A O 1
ATOM 903 N N . ASN A 1 112 ? -10.536 -6.529 15.138 1.00 82.56 112 ASN A N 1
ATOM 904 C CA . ASN A 1 112 ? -9.926 -7.854 15.044 1.00 82.56 112 ASN A CA 1
ATOM 905 C C . ASN A 1 112 ? -9.887 -8.371 13.600 1.00 82.56 112 ASN A C 1
ATOM 907 O O . ASN A 1 112 ? -8.846 -8.847 13.145 1.00 82.56 112 ASN A O 1
ATOM 911 N N . LEU A 1 113 ? -10.995 -8.243 12.865 1.00 81.31 113 LEU A N 1
ATOM 912 C CA . LEU A 1 113 ? -11.112 -8.704 11.482 1.00 81.31 113 LEU A CA 1
ATOM 913 C C . LEU A 1 113 ? -10.175 -7.930 10.551 1.00 81.31 113 LEU A C 1
ATOM 915 O O . LEU A 1 113 ? -9.486 -8.509 9.713 1.00 81.31 113 LEU A O 1
ATOM 919 N N . VAL A 1 114 ? -10.100 -6.612 10.720 1.00 76.12 114 VAL A N 1
ATOM 920 C CA . VAL A 1 114 ? -9.247 -5.771 9.880 1.00 76.12 114 VAL A CA 1
ATOM 921 C C . VAL A 1 114 ? -7.777 -5.856 10.295 1.00 76.12 114 VAL A C 1
ATOM 923 O O . VAL A 1 114 ? -6.912 -5.724 9.436 1.00 76.12 114 VAL A O 1
ATOM 926 N N . SER A 1 115 ? -7.465 -6.196 11.550 1.00 68.19 115 SER A N 1
ATOM 927 C CA . SER A 1 115 ? -6.083 -6.464 11.996 1.00 68.19 115 SER A CA 1
ATOM 928 C C . SER A 1 115 ? -5.411 -7.638 11.283 1.00 68.19 115 SER A C 1
ATOM 930 O O . SER A 1 115 ? -4.178 -7.767 11.272 1.00 68.19 115 SER A O 1
ATOM 932 N N . GLN A 1 116 ? -6.224 -8.483 10.652 1.00 69.06 116 GLN A N 1
ATOM 933 C CA . GLN A 1 116 ? -5.799 -9.584 9.794 1.00 69.06 116 GLN A CA 1
ATOM 934 C C . GLN A 1 116 ? -5.642 -9.153 8.324 1.00 69.06 116 GLN A C 1
ATOM 936 O O . GLN A 1 116 ? -5.045 -9.882 7.533 1.00 69.06 116 GLN A O 1
ATOM 941 N N . PHE A 1 117 ? -6.120 -7.962 7.944 1.00 70.25 117 PHE A N 1
ATOM 942 C CA . PHE A 1 117 ? -5.985 -7.406 6.599 1.00 70.25 117 PHE A CA 1
ATOM 943 C C . PHE A 1 117 ? -4.559 -6.891 6.376 1.00 70.25 117 PHE A C 1
ATOM 945 O O . PHE A 1 117 ? -4.208 -5.739 6.647 1.00 70.25 117 PHE A O 1
ATOM 952 N N . ARG A 1 118 ? -3.711 -7.792 5.890 1.00 67.81 118 ARG A N 1
ATOM 953 C CA . ARG A 1 118 ? -2.304 -7.548 5.566 1.00 67.81 118 ARG A CA 1
ATOM 954 C C . ARG A 1 118 ? -2.035 -7.999 4.138 1.00 67.81 118 ARG A C 1
ATOM 956 O O . ARG A 1 118 ? -2.82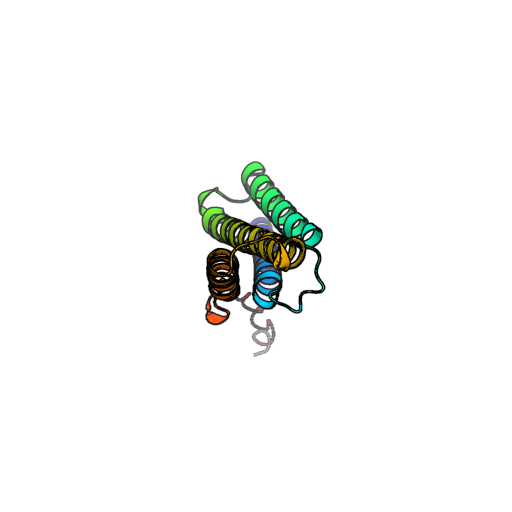7 -8.736 3.549 1.00 67.81 118 ARG A O 1
ATOM 963 N N . TYR A 1 119 ? -0.890 -7.602 3.590 1.00 65.50 119 TYR A N 1
ATOM 964 C CA . TYR A 1 119 ? -0.343 -8.361 2.472 1.00 65.50 119 TYR A CA 1
ATOM 965 C C . TYR A 1 119 ? -0.158 -9.814 2.919 1.00 65.50 119 TYR A C 1
ATOM 967 O O . TYR A 1 119 ? 0.470 -10.036 3.956 1.00 65.50 119 TYR A O 1
ATOM 975 N N . PRO A 1 120 ? -0.661 -10.810 2.171 1.00 64.75 120 PRO A N 1
ATOM 976 C CA . PRO A 1 120 ? -0.233 -12.181 2.383 1.00 64.75 120 PRO A CA 1
ATOM 977 C C . PRO A 1 120 ? 1.270 -12.207 2.128 1.00 64.75 120 PRO A C 1
ATOM 979 O O . PRO A 1 120 ? 1.703 -11.864 1.028 1.00 64.75 120 PRO A O 1
ATOM 982 N N . THR A 1 121 ? 2.067 -12.565 3.131 1.00 64.31 121 THR A N 1
ATOM 983 C CA . THR A 1 121 ? 3.536 -12.509 3.061 1.00 64.31 121 THR A CA 1
ATOM 984 C C . THR A 1 121 ? 4.077 -13.331 1.885 1.00 64.31 121 THR A C 1
ATOM 986 O O . THR A 1 121 ? 5.069 -12.972 1.260 1.00 64.31 121 THR A O 1
ATOM 989 N N . GLU A 1 122 ? 3.356 -14.392 1.518 1.00 60.16 122 GLU A N 1
ATOM 990 C CA . GLU A 1 122 ? 3.618 -15.266 0.369 1.00 60.16 122 GLU A CA 1
ATOM 991 C C . GLU A 1 122 ? 3.346 -14.614 -0.998 1.00 60.16 122 GLU A C 1
ATOM 993 O O . GLU A 1 122 ? 3.891 -15.056 -2.006 1.00 60.16 122 GLU A O 1
ATOM 998 N N . LYS A 1 123 ? 2.519 -13.561 -1.046 1.00 61.62 123 LYS A N 1
ATOM 999 C CA . LYS A 1 123 ? 2.174 -12.800 -2.261 1.00 61.62 123 LYS A CA 1
ATOM 1000 C C . LYS A 1 123 ? 2.951 -11.488 -2.386 1.00 61.62 123 LYS A C 1
ATOM 1002 O O . LYS A 1 123 ? 2.660 -10.702 -3.286 1.00 61.62 123 LYS A O 1
ATOM 1007 N N . LEU A 1 124 ? 3.900 -11.227 -1.484 1.00 63.81 124 LEU A N 1
ATOM 1008 C CA . LEU A 1 124 ? 4.799 -10.087 -1.620 1.00 63.81 124 LEU A CA 1
ATOM 1009 C C . LEU A 1 124 ? 5.633 -10.256 -2.885 1.00 63.81 124 LEU A C 1
ATOM 1011 O O . LEU A 1 124 ? 6.171 -11.336 -3.150 1.00 63.81 124 LEU A O 1
ATOM 1015 N N . LEU A 1 125 ? 5.754 -9.177 -3.654 1.00 72.44 125 LEU A N 1
ATOM 1016 C CA . LEU A 1 125 ? 6.692 -9.158 -4.761 1.00 72.44 125 LEU A CA 1
ATOM 1017 C C . LEU A 1 125 ? 8.093 -9.428 -4.213 1.00 72.44 125 LEU A C 1
ATOM 1019 O O . LEU A 1 125 ? 8.513 -8.853 -3.210 1.00 72.44 125 LEU A O 1
ATOM 1023 N N . LYS A 1 126 ? 8.825 -10.309 -4.886 1.00 68.38 126 LYS A N 1
ATOM 1024 C CA . LYS A 1 126 ? 10.242 -10.522 -4.617 1.00 68.38 126 LYS A CA 1
ATOM 1025 C C . LYS A 1 126 ? 11.018 -9.844 -5.724 1.00 68.38 126 LYS A C 1
ATOM 1027 O O . LYS A 1 126 ? 10.795 -10.117 -6.904 1.00 68.38 126 LYS A O 1
ATOM 1032 N N . VAL A 1 127 ? 11.940 -8.970 -5.344 1.00 63.28 127 VAL A N 1
ATOM 1033 C CA . VAL A 1 127 ? 12.991 -8.564 -6.267 1.00 63.28 127 VAL A CA 1
ATOM 1034 C C . VAL A 1 127 ? 13.808 -9.828 -6.522 1.00 63.28 127 VAL A C 1
ATOM 1036 O O . VAL A 1 127 ? 14.316 -10.418 -5.573 1.00 63.28 127 VAL A O 1
ATOM 1039 N N . LYS A 1 128 ? 13.892 -10.303 -7.771 1.00 54.59 128 LYS A N 1
ATOM 1040 C CA . LYS A 1 128 ? 14.924 -11.292 -8.093 1.00 54.59 128 LYS A CA 1
ATOM 1041 C C . LYS A 1 128 ? 16.252 -10.592 -7.847 1.00 54.59 128 LYS A C 1
ATOM 1043 O O . LYS A 1 128 ? 16.562 -9.626 -8.553 1.00 54.59 128 LYS A O 1
ATOM 1048 N N . ASP A 1 129 ? 16.983 -11.034 -6.828 1.00 43.81 129 ASP A N 1
ATOM 1049 C CA . ASP A 1 129 ? 18.387 -10.678 -6.702 1.00 43.81 129 ASP A CA 1
ATOM 1050 C C . ASP A 1 129 ? 19.031 -10.998 -8.042 1.00 43.81 129 ASP A C 1
ATOM 1052 O O . ASP A 1 129 ? 18.767 -12.049 -8.634 1.00 43.81 129 ASP A O 1
ATOM 1056 N N . LYS A 1 130 ? 19.777 -10.031 -8.578 1.00 43.97 130 LYS A N 1
ATOM 1057 C CA . LYS A 1 130 ? 20.539 -10.243 -9.803 1.00 43.97 130 LYS A CA 1
ATOM 1058 C C . LYS A 1 130 ? 21.312 -11.540 -9.607 1.00 43.97 130 LYS A C 1
ATOM 1060 O O . LYS A 1 130 ? 22.138 -11.611 -8.699 1.00 43.97 130 LYS A O 1
ATOM 1065 N N . GLU A 1 131 ? 21.016 -12.539 -10.437 1.00 39.56 131 GLU A N 1
ATOM 1066 C CA . GLU A 1 131 ? 21.880 -13.699 -10.598 1.00 39.56 131 GLU A CA 1
ATOM 1067 C C . GLU A 1 131 ? 23.313 -13.184 -10.663 1.00 39.56 131 GLU A C 1
ATOM 1069 O O . GLU A 1 131 ? 23.610 -12.215 -11.378 1.00 39.56 131 GLU A O 1
ATOM 1074 N N . ALA A 1 132 ? 24.152 -13.770 -9.815 1.00 39.78 132 ALA A N 1
ATOM 1075 C CA . ALA A 1 132 ? 25.562 -13.480 -9.738 1.00 39.78 132 ALA A CA 1
ATOM 1076 C C . ALA A 1 132 ? 26.131 -13.433 -11.159 1.00 39.78 132 ALA A C 1
ATOM 1078 O O . ALA A 1 132 ? 26.199 -14.442 -11.855 1.00 39.78 132 ALA A O 1
ATOM 1079 N N . LYS A 1 133 ? 26.545 -12.244 -11.599 1.00 40.50 133 LYS A N 1
ATOM 1080 C CA . LYS A 1 133 ? 27.554 -12.150 -12.645 1.00 40.50 133 LYS A CA 1
ATOM 1081 C C . LYS A 1 133 ? 28.875 -12.556 -12.005 1.00 40.50 133 LYS A C 1
ATOM 1083 O O . LYS A 1 133 ? 29.605 -11.697 -11.523 1.00 40.50 133 LYS A O 1
ATOM 1088 N N . ALA A 1 134 ? 29.123 -13.854 -11.954 1.00 45.59 134 ALA A N 1
ATOM 1089 C CA . ALA A 1 134 ? 30.443 -14.429 -11.791 1.00 45.59 134 ALA A CA 1
ATOM 1090 C C . ALA A 1 134 ? 30.454 -15.775 -12.528 1.00 45.59 134 ALA A C 1
ATOM 1092 O O . ALA A 1 134 ? 29.583 -16.610 -12.301 1.00 45.59 134 ALA A O 1
ATOM 1093 N N . ASP A 1 135 ? 31.438 -15.905 -13.415 1.00 38.31 135 ASP A N 1
ATOM 1094 C CA . ASP A 1 135 ? 31.940 -17.127 -14.052 1.00 38.31 135 ASP A CA 1
ATOM 1095 C C . ASP A 1 135 ? 31.236 -17.625 -15.325 1.00 38.31 135 ASP A C 1
ATOM 1097 O O . ASP A 1 135 ? 30.575 -18.659 -15.355 1.00 38.31 135 ASP A O 1
ATOM 1101 N N . ALA A 1 136 ? 31.476 -16.904 -16.428 1.00 44.03 136 ALA A N 1
ATOM 1102 C CA . ALA A 1 136 ? 31.564 -17.495 -17.772 1.00 44.03 136 ALA A CA 1
ATOM 1103 C C . ALA A 1 136 ? 32.486 -16.686 -18.717 1.00 44.03 136 ALA A C 1
ATOM 1105 O O . ALA A 1 136 ? 32.219 -16.578 -19.910 1.00 44.03 136 ALA A O 1
ATOM 1106 N N . GLU A 1 137 ? 33.567 -16.104 -18.191 1.00 42.28 137 GLU A N 1
ATOM 1107 C CA . GLU A 1 137 ? 34.695 -15.599 -18.994 1.00 42.28 137 GLU A CA 1
ATOM 1108 C C . GLU A 1 137 ? 36.005 -16.112 -18.384 1.00 42.28 137 GLU A C 1
ATOM 1110 O O . GLU A 1 137 ? 36.817 -15.338 -17.905 1.00 42.28 137 GLU A O 1
ATOM 1115 N N . GLU A 1 138 ? 36.172 -17.435 -18.338 1.00 38.22 138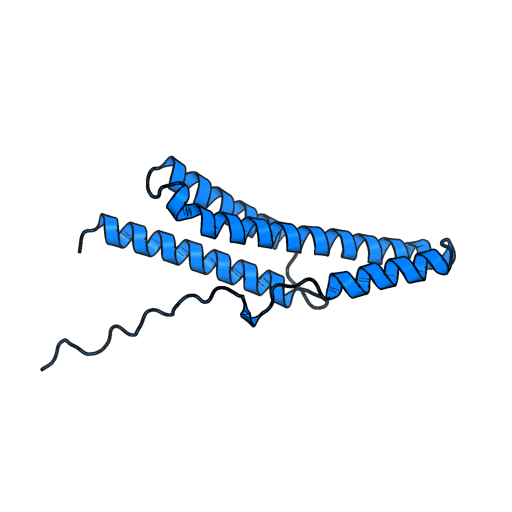 GLU A N 1
ATOM 1116 C CA . GLU A 1 138 ? 37.481 -18.106 -18.312 1.00 38.22 138 GLU A CA 1
ATOM 1117 C C . GLU A 1 138 ? 37.263 -19.613 -18.533 1.00 38.22 138 GLU A C 1
ATOM 1119 O O . GLU A 1 138 ? 37.114 -20.383 -17.585 1.00 38.22 138 GLU A O 1
ATOM 1124 N N . SER A 1 139 ? 37.158 -20.024 -19.802 1.00 35.84 139 SER A N 1
ATOM 1125 C CA . SER A 1 139 ? 37.584 -21.333 -20.346 1.00 35.84 139 SER A CA 1
ATOM 1126 C C . SER A 1 139 ? 37.432 -21.347 -21.863 1.00 35.84 139 SER A C 1
ATOM 1128 O O . SER A 1 139 ? 36.293 -21.142 -22.338 1.00 35.84 139 SER A O 1
#

Foldseek 3Di:
DDPLVVVLVVLVLVLLVLLLVLQVLQQVPFPPRPDDLVNSVVSLVVSVVSLVVCCVVVSDPPVRCVVSVVSSVLSVVLSVLLVVLVVLVVVCVVCVPPDDPVVNVVSVVSSVVSSPVGPPPVPRDDSPDPDDPDDDPDD

Radius of gyration: 20.55 Å; chains: 1; bounding box: 61×33×56 Å

Secondary structure (DSSP, 8-state):
--HHHHHHHHHHHHHHHHHHHHHHHHHT-SSS--S-HHHHHHHHHHHHHHHHHHHHTTSS-HHHHHHHHHHHHHHHHHHHHHHHHHHHHHHHHHTTTTS-HHHHHHHHHHHHHHHT-S--GGGS----------SSS--